Protein AF-A0A7S4IYC7-F1 (afdb_monomer_lite)

Secondary structure (DSSP, 8-state):
-GGGTT----EEEEEE-SS-EEEEEEEEETTEEEEEEEEEGGGGGGGT--S-TTSHHHHHHHHHHHHHHHHHHHT-TTT----SS------EEEETTEEEE-

Foldseek 3Di:
DVVVPPDWDWDWDWDQDPQKIKTWIWTADPVGIDTPFIFMLVCCVVVVCPDDRRDPVNNVVRVVVRVCVNCVVVVNCVVPVDDPDDPVDWDWDDDPNDIDTD

Organism: NCBI:txid265563

pLDDT: mean 88.99, std 8.1, range [57.81, 96.88]

Structure (mmCIF, N/CA/C/O backbone):
data_AF-A0A7S4IYC7-F1
#
_entry.id   AF-A0A7S4IYC7-F1
#
loop_
_atom_site.group_PDB
_atom_site.id
_atom_site.type_symbol
_atom_site.label_atom_id
_atom_site.label_alt_id
_atom_site.label_comp_id
_atom_site.label_asym_id
_atom_site.label_entity_id
_atom_site.label_seq_id
_atom_site.pdbx_PDB_ins_code
_atom_site.Cartn_x
_atom_site.Cartn_y
_atom_site.Cartn_z
_atom_site.occupancy
_atom_site.B_iso_or_equiv
_atom_site.auth_seq_id
_atom_site.auth_comp_id
_atom_site.auth_asym_id
_atom_site.auth_atom_id
_atom_site.pdbx_PDB_model_num
ATOM 1 N N . ASP A 1 1 ? 14.923 -12.018 -12.101 1.00 76.38 1 ASP A N 1
ATOM 2 C CA . ASP A 1 1 ? 15.884 -12.710 -12.976 1.00 76.38 1 ASP A CA 1
ATOM 3 C C . ASP A 1 1 ? 15.895 -12.077 -14.339 1.00 76.38 1 ASP A C 1
ATOM 5 O O . ASP A 1 1 ? 14.831 -11.725 -14.838 1.00 76.38 1 ASP A O 1
ATOM 9 N N . LYS A 1 2 ? 17.082 -11.936 -14.934 1.00 77.88 2 LYS A N 1
ATOM 10 C CA . LYS A 1 2 ? 17.226 -11.434 -16.309 1.00 77.88 2 LYS A CA 1
ATOM 11 C C . LYS A 1 2 ? 16.536 -12.352 -17.331 1.00 77.88 2 LYS A C 1
ATOM 13 O O . LYS A 1 2 ? 16.138 -11.886 -18.388 1.00 77.88 2 LYS A O 1
ATOM 18 N N . SER A 1 3 ? 16.315 -13.620 -16.976 1.00 88.12 3 SER A N 1
ATOM 19 C CA . SER A 1 3 ? 15.548 -14.588 -17.769 1.00 88.12 3 SER A CA 1
ATOM 20 C C . SER A 1 3 ? 14.055 -14.264 -17.897 1.00 88.12 3 SER A C 1
ATOM 22 O O . SER A 1 3 ? 13.388 -14.856 -18.733 1.00 88.12 3 SER A O 1
ATOM 24 N N . LYS A 1 4 ? 13.512 -13.329 -17.099 1.00 82.06 4 LYS A N 1
ATOM 25 C CA . LYS A 1 4 ? 12.095 -12.918 -17.160 1.00 82.06 4 LYS A CA 1
ATOM 26 C C . LYS A 1 4 ? 11.847 -11.734 -18.108 1.00 82.06 4 LYS A C 1
ATOM 28 O O . LYS A 1 4 ? 10.728 -11.220 -18.165 1.00 82.06 4 LYS A O 1
ATOM 33 N N . TYR A 1 5 ? 12.872 -11.335 -18.866 1.00 86.06 5 TYR A N 1
ATOM 34 C CA . TYR A 1 5 ? 12.820 -10.301 -19.902 1.00 86.06 5 TYR A CA 1
ATOM 35 C C . TYR A 1 5 ? 12.138 -9.011 -19.412 1.00 86.06 5 TYR A C 1
ATOM 37 O O . TYR A 1 5 ? 12.568 -8.433 -18.416 1.00 86.06 5 TYR A O 1
ATOM 45 N N . GLN A 1 6 ? 11.084 -8.564 -20.101 1.00 84.81 6 GLN A N 1
ATOM 46 C CA . GLN A 1 6 ? 10.348 -7.332 -19.807 1.00 84.81 6 GLN A CA 1
ATOM 47 C C . GLN A 1 6 ? 9.242 -7.498 -18.756 1.00 84.81 6 GLN A C 1
ATOM 49 O O . GLN A 1 6 ? 8.509 -6.545 -18.504 1.00 84.81 6 GLN A O 1
ATOM 54 N N . SER A 1 7 ? 9.105 -8.672 -18.130 1.00 88.31 7 SER A N 1
ATOM 55 C CA . SER A 1 7 ? 8.078 -8.880 -17.105 1.00 88.31 7 SER A CA 1
ATOM 56 C C . SER A 1 7 ? 8.325 -7.934 -15.920 1.00 88.31 7 SER A C 1
ATOM 58 O O . SER A 1 7 ? 9.359 -8.063 -15.249 1.00 88.31 7 SER A O 1
ATOM 60 N N . PRO A 1 8 ? 7.414 -6.984 -15.635 1.00 90.12 8 PRO A N 1
ATOM 61 C CA . PRO A 1 8 ? 7.633 -6.000 -14.587 1.00 90.12 8 PRO A CA 1
ATOM 62 C C . PRO A 1 8 ? 7.632 -6.673 -13.214 1.00 90.12 8 PRO A C 1
ATOM 64 O O . PRO A 1 8 ? 6.750 -7.462 -12.876 1.00 90.12 8 PRO A O 1
ATOM 67 N N . LYS A 1 9 ? 8.623 -6.334 -12.385 1.00 90.56 9 LYS A N 1
ATOM 68 C CA . LYS A 1 9 ? 8.640 -6.741 -10.978 1.00 90.56 9 LYS A CA 1
ATOM 69 C C . LYS A 1 9 ? 7.922 -5.684 -10.144 1.00 90.56 9 LYS A C 1
ATOM 71 O O . LYS A 1 9 ? 8.494 -4.635 -9.845 1.00 90.56 9 LYS A O 1
ATOM 76 N N . TYR A 1 10 ? 6.678 -5.972 -9.777 1.00 93.06 10 TYR A N 1
ATOM 77 C CA . TYR A 1 10 ? 5.877 -5.089 -8.935 1.00 93.06 10 TYR A CA 1
ATOM 78 C C . TYR A 1 10 ? 6.396 -5.052 -7.494 1.00 93.06 10 TYR A C 1
ATOM 80 O O . TYR A 1 10 ? 6.871 -6.050 -6.949 1.00 93.06 10 TYR A O 1
ATOM 88 N N . ARG A 1 11 ? 6.301 -3.873 -6.881 1.00 94.56 11 ARG A N 1
ATOM 89 C CA . ARG A 1 11 ? 6.639 -3.601 -5.485 1.00 94.56 11 ARG A CA 1
ATOM 90 C C . ARG A 1 11 ? 5.466 -2.896 -4.824 1.00 94.56 11 ARG A C 1
ATOM 92 O O . ARG A 1 11 ? 4.988 -1.891 -5.351 1.00 94.56 11 ARG A O 1
ATOM 99 N N . LEU A 1 12 ? 5.059 -3.388 -3.658 1.00 94.50 12 LEU A N 1
ATOM 100 C CA . LEU A 1 12 ? 4.194 -2.645 -2.752 1.00 94.50 12 LEU A CA 1
ATOM 101 C C . LEU A 1 12 ? 5.075 -1.729 -1.896 1.00 94.50 12 LEU A C 1
ATOM 103 O O . LEU A 1 12 ? 5.846 -2.184 -1.055 1.00 94.50 12 LEU A O 1
ATOM 107 N N . VAL A 1 13 ? 4.999 -0.431 -2.158 1.00 95.75 13 VAL A N 1
ATOM 108 C CA . VAL A 1 13 ? 5.740 0.612 -1.452 1.00 95.75 13 VAL A CA 1
ATOM 109 C C . VAL A 1 13 ? 4.833 1.195 -0.377 1.00 95.75 13 VAL A C 1
ATOM 111 O O . VAL A 1 13 ? 3.843 1.854 -0.688 1.00 95.75 13 VAL A O 1
ATOM 114 N N . VAL A 1 14 ? 5.192 0.975 0.886 1.00 95.88 14 VAL A N 1
ATOM 115 C CA . VAL A 1 14 ? 4.480 1.519 2.049 1.00 95.88 14 VAL A CA 1
ATOM 116 C C . VAL A 1 14 ? 5.334 2.608 2.689 1.00 95.88 14 VAL A C 1
ATOM 118 O O . VAL A 1 14 ? 6.511 2.398 2.978 1.00 95.88 14 VAL A O 1
ATOM 121 N N . ARG A 1 15 ? 4.753 3.792 2.896 1.00 96.19 15 ARG A N 1
ATOM 122 C CA . ARG A 1 15 ? 5.418 4.942 3.519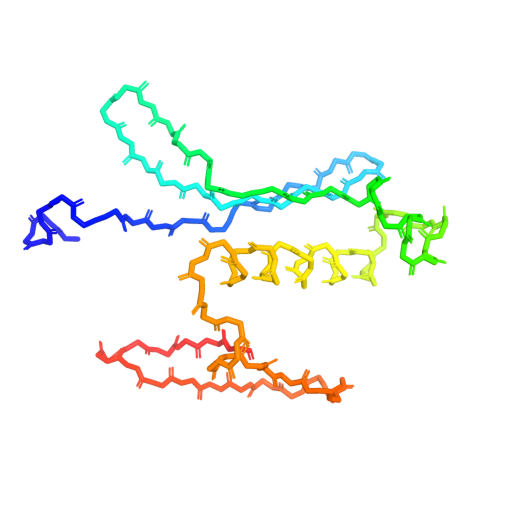 1.00 96.19 15 ARG A CA 1
ATOM 123 C C . ARG A 1 15 ? 4.580 5.478 4.667 1.00 96.19 15 ARG A C 1
ATOM 125 O O . ARG A 1 15 ? 3.479 5.992 4.463 1.00 96.19 15 ARG A O 1
ATOM 132 N N . PHE A 1 16 ? 5.151 5.428 5.863 1.00 95.12 16 PHE A N 1
ATOM 133 C CA . PHE A 1 16 ? 4.623 6.124 7.026 1.00 95.12 16 PHE A CA 1
ATOM 134 C C . PHE A 1 16 ? 5.185 7.539 7.062 1.00 95.12 16 PHE A C 1
ATOM 136 O O . PHE A 1 16 ? 6.392 7.750 6.983 1.00 95.12 16 PHE A O 1
ATOM 143 N N . THR A 1 17 ? 4.298 8.516 7.178 1.00 93.94 17 THR A N 1
ATOM 144 C CA . THR A 1 17 ? 4.667 9.913 7.414 1.00 93.94 17 THR A CA 1
ATOM 145 C C . THR A 1 17 ? 4.255 10.313 8.829 1.00 93.94 17 THR A C 1
ATOM 147 O O . THR A 1 17 ? 3.680 9.517 9.578 1.00 93.94 17 THR A O 1
ATOM 150 N N . ASN A 1 18 ? 4.509 11.567 9.204 1.00 92.50 18 ASN A N 1
ATOM 151 C CA . ASN A 1 18 ? 4.138 12.063 10.527 1.00 92.50 18 ASN A CA 1
ATOM 152 C C . ASN A 1 18 ? 2.634 11.952 10.806 1.00 92.50 18 ASN A C 1
ATOM 154 O O . ASN A 1 18 ? 2.269 11.689 11.950 1.00 92.50 18 ASN A O 1
ATOM 158 N N . THR A 1 19 ? 1.789 12.097 9.780 1.00 91.44 19 THR A N 1
ATOM 159 C CA . THR A 1 19 ? 0.326 12.194 9.928 1.00 91.44 19 THR A CA 1
ATOM 160 C C . THR A 1 19 ? -0.473 11.182 9.107 1.00 91.44 19 THR A C 1
ATOM 162 O O . THR A 1 19 ? -1.636 10.949 9.421 1.00 91.44 19 THR A O 1
ATOM 165 N N . LYS A 1 20 ? 0.114 10.571 8.071 1.00 93.50 20 LYS A N 1
ATOM 166 C CA . LYS A 1 20 ? -0.594 9.678 7.137 1.00 93.50 20 LYS A CA 1
ATOM 167 C C . LYS A 1 20 ? 0.216 8.448 6.737 1.00 93.50 20 LYS A C 1
ATOM 169 O O . LYS A 1 20 ? 1.449 8.453 6.802 1.00 93.50 20 LYS A O 1
ATOM 174 N N . VAL A 1 21 ? -0.492 7.439 6.245 1.00 96.00 21 VAL A N 1
ATOM 175 C CA . VAL A 1 21 ? 0.053 6.235 5.609 1.00 96.00 21 VAL A CA 1
ATOM 176 C C . VAL A 1 21 ? -0.209 6.333 4.113 1.00 96.00 21 VAL A C 1
ATOM 178 O O . VAL A 1 21 ? -1.319 6.669 3.702 1.00 96.00 21 VAL A O 1
ATOM 181 N N . ILE A 1 22 ? 0.813 6.087 3.298 1.00 96.25 22 ILE A N 1
ATOM 182 C CA . ILE A 1 22 ? 0.703 6.062 1.838 1.00 96.25 22 ILE A CA 1
ATOM 183 C C . ILE A 1 22 ? 1.151 4.691 1.346 1.00 96.25 22 ILE A C 1
ATOM 185 O O . ILE A 1 22 ? 2.256 4.252 1.664 1.00 96.25 22 ILE A O 1
ATOM 189 N N . CYS A 1 23 ? 0.320 4.061 0.523 1.00 96.88 23 CYS A N 1
ATOM 190 C CA . CYS A 1 23 ? 0.598 2.773 -0.099 1.00 96.88 23 CYS A CA 1
ATOM 191 C C . CYS A 1 23 ? 0.546 2.933 -1.622 1.00 96.88 23 CYS A C 1
ATOM 193 O O . CYS A 1 23 ? -0.385 3.531 -2.163 1.00 96.88 23 CYS A O 1
ATOM 195 N N . GLN A 1 24 ? 1.560 2.434 -2.323 1.00 96.50 24 GLN A N 1
ATOM 196 C CA . GLN A 1 24 ? 1.703 2.555 -3.774 1.00 96.50 24 GLN A CA 1
ATOM 197 C C . GLN A 1 24 ? 2.161 1.230 -4.367 1.00 96.50 24 GLN A C 1
ATOM 199 O O . GLN A 1 24 ? 3.012 0.560 -3.791 1.00 96.50 24 GLN A O 1
ATOM 204 N N . ILE A 1 25 ? 1.654 0.879 -5.545 1.00 95.88 25 ILE A N 1
ATOM 205 C CA . ILE A 1 25 ? 2.166 -0.261 -6.309 1.00 95.88 25 ILE A CA 1
ATOM 206 C C . ILE A 1 25 ? 2.965 0.280 -7.477 1.00 95.88 25 ILE A C 1
ATOM 208 O O . ILE A 1 25 ? 2.421 0.956 -8.350 1.00 95.88 25 ILE A O 1
ATOM 212 N N . ALA A 1 26 ? 4.263 0.001 -7.465 1.00 96.25 26 ALA A N 1
ATOM 213 C CA . ALA A 1 26 ? 5.213 0.541 -8.421 1.00 96.25 26 ALA A CA 1
ATOM 214 C C . ALA A 1 26 ? 6.004 -0.570 -9.107 1.00 96.25 26 ALA A C 1
ATOM 216 O O . ALA A 1 26 ? 6.335 -1.590 -8.501 1.00 96.25 26 ALA A O 1
ATOM 217 N N . TYR A 1 27 ? 6.362 -0.344 -10.363 1.00 94.56 27 TYR A N 1
ATOM 218 C CA . TYR A 1 27 ? 7.323 -1.160 -11.096 1.00 94.56 27 TYR A CA 1
ATOM 219 C C . TYR A 1 27 ? 8.342 -0.251 -11.782 1.00 94.56 27 TYR A C 1
ATOM 221 O O . TYR A 1 27 ? 8.034 0.891 -12.120 1.00 94.56 27 TYR A O 1
ATOM 229 N N . ALA A 1 28 ? 9.562 -0.753 -11.950 1.00 93.06 28 ALA A N 1
ATOM 230 C CA . ALA A 1 28 ? 10.651 0.014 -12.542 1.00 93.06 28 ALA A CA 1
ATOM 231 C C . ALA A 1 28 ? 10.639 -0.104 -14.073 1.00 93.06 28 ALA A C 1
ATOM 233 O O . ALA A 1 28 ? 10.530 -1.210 -14.606 1.00 93.06 28 ALA A O 1
ATOM 234 N N . LEU A 1 29 ? 10.792 1.027 -14.761 1.00 91.19 29 LEU A N 1
ATOM 235 C CA . LEU A 1 29 ? 11.186 1.121 -16.167 1.00 91.19 29 LEU A CA 1
ATOM 236 C C . LEU A 1 29 ? 12.514 1.883 -16.274 1.00 91.19 29 LEU A C 1
ATOM 238 O O . LEU A 1 29 ? 12.980 2.465 -15.296 1.00 91.19 29 LEU A O 1
ATOM 242 N N . VAL A 1 30 ? 13.118 1.888 -17.465 1.00 90.56 30 VAL A N 1
ATOM 243 C CA . VAL A 1 30 ? 14.402 2.569 -17.726 1.00 90.56 30 VAL A CA 1
ATOM 244 C C . VAL A 1 30 ? 14.325 4.064 -17.397 1.00 90.56 30 VAL A C 1
ATOM 246 O O . VAL A 1 30 ? 15.240 4.603 -16.785 1.00 90.56 30 VAL A O 1
ATOM 249 N N . ASP A 1 31 ? 13.196 4.697 -17.713 1.00 94.31 31 ASP A N 1
ATOM 250 C CA . ASP A 1 31 ? 12.988 6.135 -17.502 1.00 94.31 31 ASP A CA 1
ATOM 251 C C . ASP A 1 31 ? 12.550 6.482 -16.065 1.00 94.31 31 ASP A C 1
ATOM 253 O O . ASP A 1 31 ? 12.373 7.653 -15.733 1.00 94.31 31 ASP A O 1
ATOM 257 N N . GLY A 1 32 ? 12.324 5.475 -15.213 1.00 93.25 32 GLY A N 1
ATOM 258 C CA . GLY A 1 32 ? 11.885 5.643 -13.829 1.00 93.25 32 GLY A CA 1
ATOM 259 C C . GLY A 1 32 ? 10.744 4.715 -13.411 1.00 93.25 32 GLY A C 1
ATOM 260 O O . GLY A 1 32 ? 10.245 3.884 -14.175 1.00 93.25 32 GLY A O 1
ATOM 261 N N . ASP A 1 33 ? 10.320 4.864 -12.157 1.00 95.19 33 ASP A N 1
ATOM 262 C CA . ASP A 1 33 ? 9.242 4.064 -11.583 1.00 95.19 33 ASP A CA 1
ATOM 263 C C . ASP A 1 33 ? 7.870 4.514 -12.101 1.00 95.19 33 ASP A C 1
ATOM 265 O O . ASP A 1 33 ? 7.511 5.692 -12.062 1.00 95.19 33 ASP A O 1
ATOM 269 N N . ARG A 1 34 ? 7.059 3.551 -12.540 1.00 94.75 34 ARG A N 1
ATOM 270 C CA . ARG A 1 34 ? 5.654 3.762 -12.896 1.00 94.75 34 ARG A CA 1
ATOM 271 C C . ARG A 1 34 ? 4.767 3.282 -11.758 1.00 94.75 34 ARG A C 1
ATOM 273 O O . ARG A 1 34 ? 4.884 2.146 -11.299 1.00 94.75 34 ARG A O 1
ATOM 280 N N . ILE A 1 35 ? 3.860 4.151 -11.320 1.00 95.38 35 ILE A N 1
ATOM 281 C CA . ILE A 1 35 ? 2.880 3.848 -10.275 1.00 95.38 35 ILE A CA 1
ATOM 282 C C . ILE A 1 35 ? 1.610 3.327 -10.945 1.00 95.38 35 ILE A C 1
ATOM 284 O O . ILE A 1 35 ? 0.979 4.031 -11.732 1.00 95.38 35 ILE A O 1
ATOM 288 N N . LEU A 1 36 ? 1.225 2.093 -10.626 1.00 94.06 36 LEU A N 1
ATOM 289 C CA . LEU A 1 36 ? 0.014 1.471 -11.153 1.00 94.06 36 LEU A CA 1
ATOM 290 C C . LEU A 1 36 ? -1.235 1.960 -10.408 1.00 94.06 36 LEU A C 1
ATOM 292 O O . LEU A 1 36 ? -2.245 2.287 -11.035 1.00 94.06 36 LEU A O 1
ATOM 296 N N . CYS A 1 37 ? -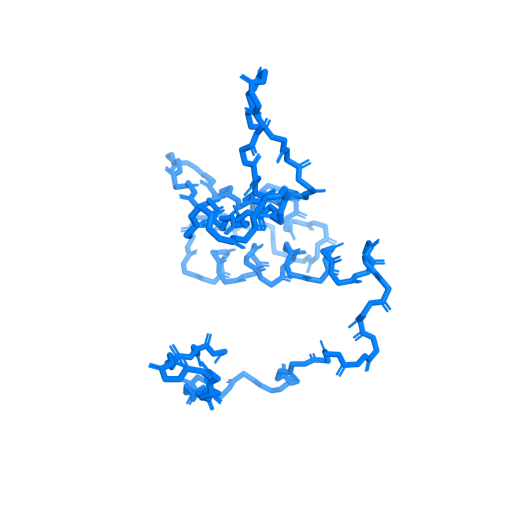1.158 2.011 -9.078 1.00 95.19 37 CYS A N 1
ATOM 297 C CA . CYS A 1 37 ? -2.216 2.487 -8.190 1.00 95.19 37 CYS A CA 1
ATOM 298 C C . CYS A 1 37 ? -1.633 3.028 -6.872 1.00 95.19 37 CYS A C 1
ATOM 300 O O . CYS A 1 37 ? -0.493 2.722 -6.503 1.00 95.19 37 CYS A O 1
ATOM 302 N N . GLN A 1 38 ? -2.423 3.851 -6.180 1.00 96.25 38 GLN A N 1
ATOM 303 C CA . GLN A 1 38 ? -2.063 4.491 -4.918 1.00 96.25 38 GLN A CA 1
ATOM 304 C C . GLN A 1 38 ? -3.283 4.597 -3.994 1.00 96.25 38 GLN A C 1
ATOM 306 O O . GLN A 1 38 ? -4.407 4.815 -4.455 1.00 96.25 38 GLN A O 1
ATOM 311 N N . ALA A 1 39 ? -3.034 4.506 -2.689 1.00 96.69 39 ALA A N 1
ATOM 312 C CA . ALA A 1 39 ? -3.956 4.917 -1.638 1.00 96.69 39 ALA A CA 1
ATOM 313 C C . ALA A 1 39 ? -3.227 5.742 -0.572 1.00 96.69 39 ALA A C 1
ATOM 315 O O . ALA A 1 39 ? -2.009 5.645 -0.391 1.00 96.69 39 ALA A O 1
ATOM 316 N N . SER A 1 40 ? -3.989 6.561 0.138 1.00 95.81 40 SER A N 1
ATOM 317 C CA . SER A 1 40 ? -3.528 7.408 1.233 1.00 95.81 40 SER A CA 1
ATOM 318 C C . SER A 1 40 ? -4.555 7.386 2.348 1.00 95.81 40 SER A C 1
ATOM 320 O O . SER A 1 40 ? -5.745 7.530 2.090 1.00 95.81 40 SER A O 1
ATOM 322 N N . SER A 1 41 ? -4.118 7.317 3.603 1.00 95.12 41 SER A N 1
ATOM 323 C CA . SER A 1 41 ? -5.044 7.290 4.742 1.00 95.12 41 SER A CA 1
ATOM 324 C C . SER A 1 41 ? -5.932 8.535 4.838 1.00 95.12 41 SER A C 1
ATOM 326 O O . SER A 1 41 ? -7.004 8.489 5.424 1.00 95.12 41 SER A O 1
ATOM 328 N N . THR A 1 42 ? -5.549 9.628 4.178 1.00 93.69 42 THR A N 1
ATOM 329 C CA . THR A 1 42 ? -6.356 10.850 4.034 1.00 93.69 42 THR A CA 1
ATOM 330 C C . THR A 1 42 ? -7.666 10.665 3.272 1.00 93.69 42 THR A C 1
ATOM 332 O O . THR A 1 42 ? -8.520 11.541 3.337 1.00 93.69 42 THR A O 1
ATOM 335 N N . GLU A 1 43 ? -7.834 9.574 2.524 1.00 94.25 43 GLU A N 1
ATOM 336 C CA . GLU A 1 43 ? -9.080 9.282 1.807 1.00 94.25 43 GLU A CA 1
ATOM 337 C C . GLU A 1 43 ? -10.034 8.369 2.588 1.00 94.25 43 GLU A C 1
ATOM 339 O O . GLU A 1 43 ? -11.206 8.271 2.232 1.00 94.25 43 GLU A O 1
ATOM 344 N N . LEU A 1 44 ? -9.559 7.767 3.685 1.00 93.38 44 LEU A N 1
ATOM 345 C CA . LEU A 1 44 ? -10.359 6.926 4.578 1.00 93.38 44 LEU A CA 1
ATOM 346 C C . LEU A 1 44 ? -11.581 7.622 5.204 1.00 93.38 44 LEU A C 1
ATOM 348 O O . LEU A 1 44 ? -12.578 6.928 5.406 1.00 93.38 44 LEU A O 1
ATOM 352 N N . PRO A 1 45 ? -11.603 8.957 5.417 1.00 94.31 45 PRO A N 1
ATOM 353 C CA . PRO A 1 45 ? -12.818 9.643 5.853 1.00 94.31 45 PRO A CA 1
ATOM 354 C C . PRO A 1 45 ? -14.018 9.440 4.921 1.00 94.31 45 PRO A C 1
ATOM 356 O O . PRO A 1 45 ? -15.152 9.464 5.387 1.00 94.31 45 PRO A O 1
ATOM 359 N N . ARG A 1 46 ? -13.795 9.172 3.624 1.00 93.75 46 ARG A N 1
ATOM 360 C CA . ARG A 1 46 ? -14.876 8.853 2.671 1.00 93.75 46 ARG A CA 1
ATOM 361 C C . ARG A 1 46 ? -15.539 7.502 2.941 1.00 93.75 46 ARG A C 1
ATOM 363 O O . ARG A 1 46 ? -16.660 7.286 2.503 1.00 93.75 46 ARG A O 1
ATOM 370 N N . TYR A 1 47 ? -14.846 6.617 3.649 1.00 92.00 47 TYR A N 1
ATOM 371 C CA . TYR A 1 47 ? -15.283 5.262 3.981 1.00 92.00 47 TYR A CA 1
ATOM 372 C C . TYR A 1 47 ? -15.671 5.123 5.464 1.00 92.00 47 TYR A C 1
ATOM 374 O O . TYR A 1 47 ? -15.781 4.012 5.970 1.00 92.00 47 TYR A O 1
ATOM 382 N N . GLY A 1 48 ? -15.856 6.242 6.176 1.00 90.69 48 GLY A N 1
ATOM 383 C CA . GLY A 1 48 ? -16.329 6.266 7.565 1.00 90.69 48 GLY A CA 1
ATOM 384 C C . GLY A 1 48 ? -15.241 6.393 8.636 1.00 90.69 48 GLY A C 1
ATOM 385 O O . GLY A 1 48 ? -15.570 6.658 9.790 1.00 90.69 48 GLY A O 1
ATOM 386 N N . LEU A 1 49 ? -13.950 6.294 8.289 1.00 89.00 49 LEU A N 1
ATOM 387 C CA . LEU A 1 49 ? -12.855 6.503 9.246 1.00 89.00 49 LEU A CA 1
ATOM 388 C C . LEU A 1 49 ? -12.355 7.953 9.196 1.00 89.00 49 LEU A C 1
ATOM 390 O O . LEU A 1 49 ? -11.442 8.294 8.444 1.00 89.00 49 LEU A O 1
ATOM 394 N N . SER A 1 50 ? -12.970 8.817 10.001 1.00 88.75 50 SER A N 1
ATOM 395 C CA . SER A 1 50 ? -12.695 10.260 10.022 1.00 88.75 50 SER A CA 1
ATOM 396 C C . SER A 1 50 ? -11.471 10.663 10.853 1.00 88.75 50 SER A C 1
ATOM 398 O O . SER A 1 50 ? -10.838 11.678 10.559 1.00 88.75 50 SER A O 1
ATOM 400 N N . VAL A 1 51 ? -11.113 9.882 11.875 1.00 88.62 51 VAL A N 1
ATOM 401 C CA . VAL A 1 51 ? -10.034 10.192 12.827 1.00 88.62 51 VAL A CA 1
ATOM 402 C C . VAL A 1 51 ? -8.995 9.073 12.891 1.00 88.62 51 VAL A C 1
ATOM 404 O O . VAL A 1 51 ? -9.259 7.933 12.525 1.00 88.62 51 VAL A O 1
ATOM 407 N N . GLY A 1 52 ? -7.791 9.393 13.376 1.00 88.94 52 GLY A N 1
ATOM 408 C CA . GLY A 1 52 ? -6.762 8.379 13.631 1.00 88.94 52 GLY A CA 1
ATOM 409 C C . GLY A 1 52 ? -6.082 7.821 12.376 1.00 88.94 52 GLY A C 1
ATOM 410 O O . GLY A 1 52 ? -5.759 6.643 12.324 1.00 88.94 52 GLY A O 1
ATOM 411 N N . LEU A 1 53 ? -5.780 8.661 11.383 1.00 91.88 53 LEU A N 1
ATOM 412 C CA . LEU A 1 53 ? -5.292 8.265 10.047 1.00 91.88 53 LEU A CA 1
ATOM 413 C C . LEU A 1 53 ? -3.855 7.690 9.985 1.00 91.88 53 LEU A C 1
ATOM 415 O O . LEU A 1 53 ? -3.279 7.562 8.903 1.00 91.88 53 LEU A O 1
ATOM 419 N N . LYS A 1 54 ? -3.255 7.358 11.129 1.00 92.56 54 LYS A N 1
ATOM 420 C CA . LYS A 1 54 ? -1.901 6.787 11.258 1.00 92.56 54 LYS A CA 1
ATOM 421 C C . LYS A 1 54 ? -1.871 5.525 12.130 1.00 92.56 54 LYS A C 1
ATOM 423 O O . LYS A 1 54 ? -0.824 4.907 12.279 1.00 92.56 54 LYS A O 1
ATOM 428 N N . ASN A 1 55 ? -2.984 5.156 12.760 1.00 93.19 55 ASN A N 1
ATOM 429 C CA . ASN A 1 55 ? -3.004 3.984 13.627 1.00 93.19 55 ASN A CA 1
ATOM 430 C C . ASN A 1 55 ? -2.905 2.680 12.808 1.00 93.19 55 ASN A C 1
ATOM 432 O O . ASN A 1 55 ? -2.938 2.680 11.575 1.00 93.19 55 ASN A O 1
ATOM 436 N N . TYR A 1 56 ? -2.782 1.559 13.518 1.00 92.44 56 TYR A N 1
ATOM 437 C CA . TYR A 1 56 ? -2.720 0.232 12.908 1.00 92.44 56 TYR A CA 1
ATOM 438 C C . TYR A 1 56 ? -3.938 -0.055 12.011 1.00 92.44 56 TYR A C 1
ATOM 440 O O . TYR A 1 56 ? -3.778 -0.503 10.878 1.00 92.44 56 TYR A O 1
ATOM 448 N N . ALA A 1 57 ? -5.140 0.303 12.474 1.00 91.69 57 ALA A N 1
ATOM 449 C CA . ALA A 1 57 ? -6.374 0.125 11.712 1.00 91.69 57 ALA A CA 1
ATOM 450 C C . ALA A 1 57 ? -6.357 0.909 10.388 1.00 91.69 57 ALA A C 1
ATOM 452 O O . ALA A 1 57 ? -6.642 0.352 9.334 1.00 91.69 57 ALA A O 1
ATOM 453 N N . ALA A 1 58 ? -5.938 2.177 10.407 1.00 93.56 58 ALA A N 1
ATOM 454 C CA . ALA A 1 58 ? -5.816 3.002 9.213 1.00 93.56 58 ALA A CA 1
ATOM 455 C C . ALA A 1 58 ? -4.789 2.424 8.234 1.00 93.56 58 ALA A C 1
ATOM 457 O O . ALA A 1 58 ? -5.040 2.423 7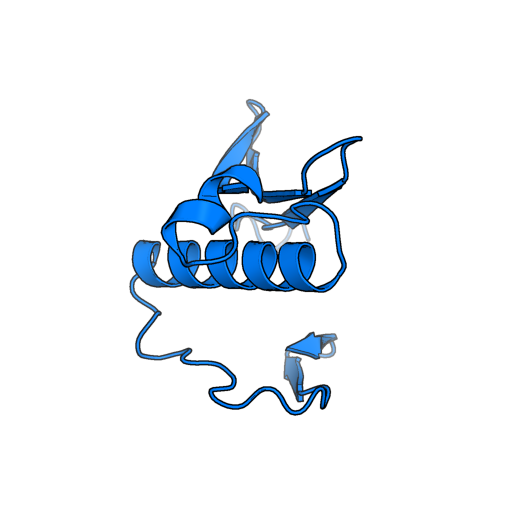.033 1.00 93.56 58 ALA A O 1
ATOM 458 N N . ALA A 1 59 ? -3.662 1.899 8.724 1.00 94.38 59 ALA A N 1
ATOM 459 C CA . ALA A 1 59 ? -2.677 1.234 7.875 1.00 94.38 59 ALA A CA 1
ATOM 460 C C . ALA A 1 59 ? -3.283 0.007 7.170 1.00 94.38 59 ALA A C 1
ATOM 462 O O . ALA A 1 59 ? -3.156 -0.120 5.949 1.00 94.38 59 ALA A O 1
ATOM 463 N N . TYR A 1 60 ? -4.016 -0.832 7.905 1.00 92.75 60 TYR A N 1
ATOM 464 C CA . TYR A 1 60 ? -4.715 -1.989 7.345 1.00 92.75 60 TYR A CA 1
ATOM 465 C C . TYR A 1 60 ? -5.753 -1.574 6.292 1.00 92.75 60 TYR A C 1
ATOM 467 O O . TYR A 1 60 ? -5.700 -2.035 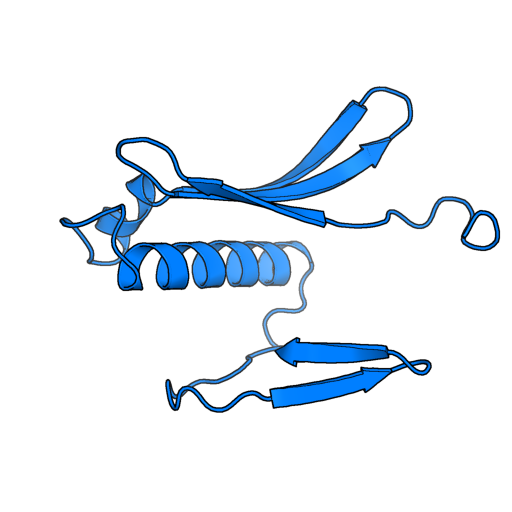5.151 1.00 92.75 60 TYR A O 1
ATOM 475 N N . CYS A 1 61 ? -6.616 -0.605 6.615 1.00 93.25 61 CYS A N 1
ATOM 476 C CA . CYS A 1 61 ? -7.600 -0.066 5.678 1.00 93.25 61 CYS A CA 1
ATOM 477 C C . CYS A 1 61 ? -6.942 0.527 4.422 1.00 93.25 61 CYS A C 1
ATOM 479 O O . CYS A 1 61 ? -7.438 0.314 3.318 1.00 93.25 61 CYS A O 1
ATOM 481 N N . THR A 1 62 ? -5.813 1.241 4.548 1.00 95.06 62 THR A N 1
ATOM 482 C CA . THR A 1 62 ? -5.088 1.744 3.368 1.00 95.06 62 THR A CA 1
ATOM 483 C C . THR A 1 62 ? -4.519 0.629 2.500 1.00 95.06 62 THR A C 1
ATOM 485 O O . THR A 1 62 ? -4.548 0.756 1.278 1.00 95.06 62 THR A O 1
ATOM 488 N N . GLY A 1 63 ? -4.013 -0.453 3.100 1.00 93.94 63 GLY A N 1
ATOM 489 C CA . GLY A 1 63 ? -3.527 -1.621 2.365 1.00 93.94 63 GLY A CA 1
ATOM 490 C C . GLY A 1 63 ? -4.652 -2.299 1.584 1.00 93.94 63 GLY A C 1
ATOM 491 O O . GLY A 1 63 ? -4.534 -2.473 0.370 1.00 93.94 63 GLY A O 1
ATOM 492 N N . LEU A 1 64 ? -5.775 -2.567 2.259 1.00 92.81 64 LEU A N 1
ATOM 493 C CA . LEU A 1 64 ? -6.985 -3.129 1.654 1.00 92.81 64 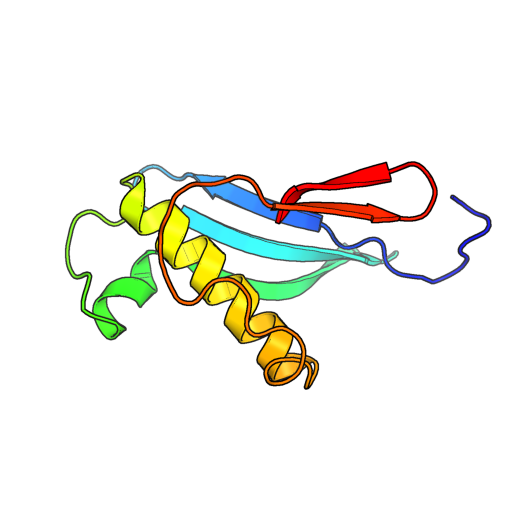LEU A CA 1
ATOM 494 C C . LEU A 1 64 ? -7.482 -2.263 0.486 1.00 92.81 64 LEU A C 1
ATOM 496 O O . LEU A 1 64 ? -7.799 -2.770 -0.590 1.00 92.81 64 LEU A O 1
ATOM 500 N N . LEU A 1 65 ? -7.498 -0.942 0.669 1.00 94.56 65 LEU A N 1
ATOM 501 C CA . LEU A 1 65 ? -7.965 -0.005 -0.346 1.00 94.56 65 LEU A CA 1
ATOM 502 C C . LEU A 1 65 ? -7.089 -0.014 -1.609 1.00 94.56 65 LEU A C 1
ATOM 504 O O . LEU A 1 65 ? -7.628 0.023 -2.716 1.00 94.56 65 LEU A O 1
ATOM 508 N N . VAL A 1 66 ? -5.756 -0.093 -1.480 1.00 95.44 66 VAL A N 1
ATOM 509 C CA . VAL A 1 66 ? -4.870 -0.259 -2.652 1.00 95.44 66 VAL A CA 1
ATOM 510 C C . VAL A 1 66 ? -5.143 -1.578 -3.355 1.00 95.44 66 VAL A C 1
ATOM 512 O O . VAL A 1 66 ? -5.234 -1.589 -4.581 1.00 95.44 66 VAL A O 1
ATOM 515 N N . ALA A 1 67 ? -5.268 -2.671 -2.600 1.00 93.44 67 ALA A N 1
ATOM 516 C CA . ALA A 1 67 ? -5.473 -4.000 -3.164 1.00 93.44 67 ALA A CA 1
ATOM 517 C C . ALA A 1 67 ? -6.755 -4.054 -4.005 1.00 93.44 67 ALA A C 1
ATOM 519 O O . ALA A 1 67 ? -6.707 -4.437 -5.173 1.00 93.44 67 ALA A O 1
ATOM 520 N N . ARG A 1 68 ? -7.877 -3.555 -3.468 1.00 93.62 68 ARG A N 1
ATOM 521 C CA . 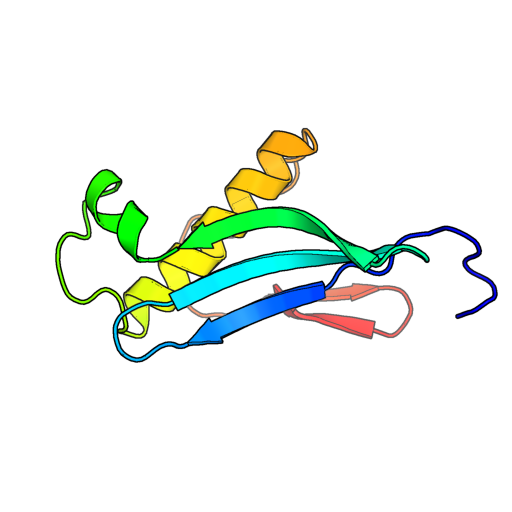ARG A 1 68 ? -9.153 -3.496 -4.200 1.00 93.62 68 ARG A CA 1
ATOM 522 C C . ARG A 1 68 ? -9.081 -2.614 -5.438 1.00 93.62 68 ARG A C 1
ATOM 524 O O . ARG A 1 68 ? -9.529 -3.025 -6.502 1.00 93.62 68 ARG A O 1
ATOM 531 N N . ARG A 1 69 ? -8.448 -1.440 -5.341 1.00 94.75 69 ARG A N 1
ATOM 532 C CA . ARG A 1 69 ? -8.238 -0.560 -6.504 1.00 94.75 69 ARG A CA 1
ATOM 533 C C . ARG A 1 69 ? -7.385 -1.211 -7.586 1.00 94.75 69 ARG A C 1
ATOM 535 O O . ARG A 1 69 ? -7.631 -0.975 -8.766 1.00 94.75 69 ARG A O 1
ATOM 542 N N . LEU A 1 70 ? -6.372 -1.990 -7.207 1.00 94.75 70 LEU A N 1
ATOM 543 C CA . LEU A 1 70 ? -5.561 -2.727 -8.171 1.00 94.75 70 LEU A CA 1
ATOM 544 C C . LEU A 1 70 ? -6.391 -3.801 -8.864 1.00 94.75 70 LEU A C 1
ATOM 546 O O . LEU A 1 70 ? -6.384 -3.846 -10.089 1.00 94.75 70 LEU A O 1
ATOM 550 N N . LEU A 1 71 ? -7.087 -4.645 -8.099 1.00 94.00 71 LEU A N 1
ATOM 551 C CA . LEU A 1 71 ? -7.854 -5.761 -8.653 1.00 94.00 71 LEU A CA 1
ATOM 552 C C . LEU A 1 71 ? -8.939 -5.267 -9.607 1.00 94.00 71 LEU A C 1
ATOM 554 O O . LEU A 1 71 ? -9.009 -5.752 -10.731 1.00 94.00 71 LEU A O 1
ATOM 558 N N . GLN A 1 72 ? -9.666 -4.216 -9.226 1.00 94.19 72 GLN A N 1
ATOM 559 C CA . GLN A 1 72 ? -10.663 -3.584 -10.088 1.00 94.19 72 GLN A CA 1
ATOM 560 C C . GLN A 1 72 ? -10.043 -3.011 -11.374 1.00 94.19 72 GLN A C 1
ATOM 562 O O . GLN A 1 72 ? -10.623 -3.096 -12.451 1.00 94.19 72 GLN A O 1
ATOM 567 N N . LYS A 1 73 ? -8.833 -2.439 -11.296 1.00 93.31 73 LYS A N 1
ATOM 568 C CA . LYS A 1 73 ? -8.128 -1.901 -12.471 1.00 93.31 73 LYS A CA 1
ATOM 569 C C . LYS A 1 73 ? -7.627 -2.995 -13.422 1.00 93.31 73 LYS A C 1
ATOM 571 O O . LYS A 1 73 ? -7.456 -2.724 -14.607 1.00 93.31 73 LYS A O 1
ATOM 576 N N . VAL A 1 74 ? -7.349 -4.192 -12.906 1.00 93.12 74 VAL A N 1
ATOM 577 C CA . VAL A 1 74 ? -6.878 -5.350 -13.686 1.00 93.12 74 VAL A CA 1
ATOM 578 C C . VAL A 1 74 ? -8.043 -6.265 -14.109 1.00 93.12 74 VAL A C 1
ATOM 580 O O . VAL A 1 74 ? -7.860 -7.085 -15.002 1.00 93.12 74 VAL A O 1
ATOM 583 N N . GLY A 1 75 ? -9.239 -6.094 -13.533 1.00 92.50 75 GLY A N 1
ATOM 584 C CA . GLY A 1 75 ? -10.424 -6.920 -13.801 1.00 92.50 75 GLY A CA 1
ATOM 585 C C . GLY A 1 75 ? -10.360 -8.300 -13.140 1.00 92.50 75 GLY A C 1
ATOM 586 O O . GLY A 1 75 ? -10.778 -9.289 -13.732 1.00 92.50 75 GLY A O 1
ATOM 587 N N . LEU A 1 76 ? -9.744 -8.380 -11.959 1.00 92.12 76 LEU A N 1
ATOM 588 C CA . LEU A 1 76 ? -9.545 -9.616 -11.188 1.00 92.12 76 LEU A CA 1
ATOM 589 C C . LEU A 1 76 ? -10.197 -9.551 -9.796 1.00 92.12 76 LEU A C 1
ATOM 591 O O . LEU A 1 76 ? -9.848 -10.322 -8.905 1.00 92.12 76 LEU A O 1
ATOM 595 N N . ASP A 1 77 ? -11.100 -8.601 -9.593 1.00 88.81 77 ASP A N 1
ATOM 596 C CA . ASP A 1 77 ? -11.820 -8.361 -8.347 1.00 88.81 77 ASP A CA 1
ATOM 597 C C . ASP A 1 77 ? -12.780 -9.492 -7.976 1.00 88.81 77 ASP A C 1
ATOM 599 O O . ASP A 1 77 ? -12.797 -9.875 -6.808 1.00 88.81 77 ASP A O 1
ATOM 603 N N . ASP A 1 78 ? -13.469 -10.080 -8.955 1.00 89.31 78 ASP A N 1
ATOM 604 C CA . ASP A 1 78 ? -14.390 -11.205 -8.724 1.00 89.31 78 ASP A CA 1
ATOM 605 C C . ASP A 1 78 ? -13.657 -12.528 -8.438 1.00 89.31 78 ASP A C 1
ATOM 607 O O . ASP A 1 78 ? -14.153 -13.398 -7.731 1.00 89.31 78 ASP A O 1
ATOM 611 N N . VAL A 1 79 ? -12.461 -12.711 -9.008 1.00 89.06 79 VAL A N 1
ATOM 612 C CA . VAL A 1 79 ? -11.695 -13.965 -8.867 1.00 89.06 79 VAL A CA 1
ATOM 613 C C . VAL A 1 79 ? -10.955 -14.012 -7.532 1.00 89.06 79 VAL A C 1
ATOM 615 O O . VAL A 1 79 ? -10.820 -15.075 -6.929 1.00 89.06 79 VAL A O 1
ATOM 618 N N . TYR A 1 80 ? -10.455 -12.864 -7.075 1.00 85.12 80 TYR A N 1
ATOM 619 C CA . TYR A 1 80 ? -9.679 -12.750 -5.844 1.00 85.12 80 TYR A CA 1
ATOM 620 C C . TYR A 1 80 ? -10.417 -11.890 -4.822 1.00 85.12 80 TYR A C 1
ATOM 622 O O . TYR A 1 80 ? -10.000 -10.780 -4.478 1.00 85.12 80 TYR A O 1
ATOM 630 N N . GLU A 1 81 ? -11.508 -12.441 -4.295 1.00 83.81 81 GLU A N 1
ATOM 631 C CA . GLU A 1 81 ? -12.288 -11.795 -3.244 1.00 83.81 81 GLU A CA 1
ATOM 632 C C . GLU A 1 81 ? -11.506 -11.660 -1.932 1.00 83.81 81 GLU A C 1
ATOM 634 O O . GLU A 1 81 ? -11.751 -10.707 -1.208 1.00 83.81 81 GLU A O 1
ATOM 639 N N . GLY A 1 82 ? -10.513 -12.504 -1.636 1.00 83.50 82 GLY A N 1
ATOM 640 C CA . GLY A 1 82 ? -9.781 -12.466 -0.359 1.00 83.50 82 GLY A CA 1
ATOM 641 C C . GLY A 1 82 ? -10.659 -12.845 0.842 1.00 83.50 82 GLY A C 1
ATOM 642 O O . GLY A 1 82 ? -11.719 -13.439 0.672 1.00 83.50 82 GLY A O 1
ATOM 643 N N . ASN A 1 83 ? -10.228 -12.513 2.062 1.00 83.81 83 ASN A N 1
ATOM 644 C CA . ASN A 1 83 ? -10.981 -12.858 3.272 1.00 83.81 83 ASN A CA 1
ATOM 645 C C . ASN A 1 83 ? -12.122 -11.858 3.515 1.00 83.81 83 ASN A C 1
ATOM 647 O O . ASN A 1 83 ? -11.892 -10.648 3.598 1.00 83.81 83 ASN A O 1
ATOM 651 N N . THR A 1 84 ? -13.348 -12.371 3.638 1.00 83.38 84 THR A N 1
ATOM 652 C CA . THR A 1 84 ? -14.547 -11.584 3.969 1.00 83.38 84 THR A CA 1
ATOM 653 C C . THR A 1 84 ? -14.634 -11.255 5.456 1.00 83.38 84 THR A C 1
ATOM 655 O O . THR A 1 84 ? -15.116 -10.181 5.816 1.00 83.38 84 THR A O 1
ATOM 658 N N . GLU A 1 85 ? -14.149 -12.158 6.308 1.00 84.06 85 GLU A N 1
ATOM 659 C CA . GLU A 1 85 ? -14.101 -12.001 7.763 1.00 84.06 85 GLU A CA 1
ATOM 660 C C . GLU A 1 85 ? -12.659 -11.735 8.229 1.00 84.06 85 GLU A C 1
ATOM 662 O O . GLU A 1 85 ? -11.683 -12.134 7.586 1.00 84.06 85 GLU A O 1
ATOM 667 N N . VAL A 1 86 ? -12.517 -10.938 9.294 1.00 81.88 86 VAL A N 1
ATOM 668 C CA . VAL A 1 86 ? -11.219 -10.443 9.776 1.00 81.88 86 VAL A CA 1
ATOM 669 C C . VAL A 1 86 ? -10.772 -11.290 10.964 1.00 81.88 86 VAL A C 1
ATOM 671 O O . VAL A 1 86 ? -10.951 -10.903 12.117 1.00 81.88 86 VAL A O 1
ATOM 674 N N . ASP A 1 87 ? -10.162 -12.431 10.659 1.00 83.06 87 ASP A N 1
ATOM 675 C CA . ASP A 1 87 ? -9.846 -13.462 11.664 1.00 83.06 87 ASP A CA 1
ATOM 676 C C . ASP A 1 87 ? -8.387 -13.368 12.142 1.00 83.06 87 ASP A C 1
ATOM 678 O O . ASP A 1 87 ? -7.997 -13.937 13.160 1.00 83.06 87 ASP A O 1
ATOM 682 N N . GLY A 1 88 ? -7.559 -12.614 11.409 1.00 79.19 88 GLY A N 1
ATOM 683 C CA . GLY A 1 88 ? -6.136 -12.417 11.703 1.00 79.19 88 GLY A CA 1
ATOM 684 C C . GLY A 1 88 ? -5.257 -13.643 11.434 1.00 79.19 88 GLY A C 1
ATOM 685 O O . GLY A 1 88 ? -4.055 -13.594 11.700 1.00 79.19 88 GLY A O 1
ATOM 686 N N . GLU A 1 89 ? -5.832 -14.723 10.904 1.00 81.69 89 GLU A N 1
ATOM 687 C CA . GLU A 1 89 ? -5.098 -15.917 10.501 1.00 81.69 89 GLU A CA 1
ATOM 688 C C . GLU A 1 89 ? -4.267 -15.653 9.243 1.00 81.69 89 GLU A C 1
ATOM 690 O O . GLU A 1 89 ? -4.694 -14.967 8.315 1.00 81.69 89 GLU A O 1
ATOM 695 N N . VAL A 1 90 ? -3.050 -16.197 9.220 1.00 77.69 90 VAL A N 1
ATOM 696 C CA . VAL A 1 90 ? -2.137 -16.047 8.084 1.00 77.69 90 VAL A CA 1
ATOM 697 C C . VAL A 1 90 ? -2.472 -17.113 7.053 1.00 77.69 90 VAL A C 1
ATOM 699 O O . VAL A 1 90 ? -2.244 -18.299 7.297 1.00 77.69 90 VAL A O 1
ATOM 702 N N . VAL A 1 91 ? -2.949 -16.698 5.882 1.00 78.12 91 VAL A N 1
ATOM 703 C CA . VAL A 1 91 ? -3.200 -17.615 4.773 1.00 78.12 91 VAL A CA 1
ATOM 704 C C . VAL A 1 91 ? -1.941 -17.668 3.918 1.00 78.12 91 VAL A C 1
ATOM 706 O O . VAL A 1 91 ? -1.495 -16.664 3.374 1.00 78.12 91 VAL A O 1
ATOM 709 N N . SER A 1 92 ? -1.312 -18.833 3.798 1.00 78.06 92 SER A N 1
ATOM 710 C CA . SER A 1 92 ? -0.142 -18.996 2.934 1.00 78.06 92 SER A CA 1
ATOM 711 C C . SER A 1 92 ? -0.506 -19.719 1.642 1.00 78.06 92 SER A C 1
ATOM 713 O O . SER A 1 92 ? -1.277 -20.675 1.621 1.00 78.06 92 SER A O 1
ATOM 715 N N . THR A 1 93 ? 0.073 -19.265 0.537 1.00 76.06 93 THR A N 1
ATOM 716 C CA . THR A 1 93 ? 0.037 -19.960 -0.751 1.00 76.06 93 THR A CA 1
ATOM 717 C C . THR A 1 93 ? 1.461 -20.232 -1.202 1.00 76.06 93 THR A C 1
ATOM 719 O O . THR A 1 93 ? 2.314 -19.344 -1.224 1.00 76.06 93 THR A O 1
ATOM 722 N N . GLU A 1 94 ? 1.752 -21.481 -1.545 1.00 75.75 94 GLU A N 1
ATOM 723 C CA . GLU A 1 94 ? 3.062 -21.866 -2.056 1.00 75.75 94 GLU A CA 1
ATOM 724 C C . GLU A 1 94 ? 3.031 -21.885 -3.580 1.00 75.75 94 GLU A C 1
ATOM 726 O O . GLU A 1 94 ? 2.238 -22.596 -4.195 1.00 75.75 94 GLU A O 1
ATOM 731 N N . TYR A 1 95 ? 3.914 -21.110 -4.203 1.00 73.94 95 TYR A N 1
ATOM 732 C CA . TYR A 1 95 ? 4.103 -21.155 -5.646 1.00 73.94 95 TYR A CA 1
ATOM 733 C C . TYR A 1 95 ? 5.589 -21.086 -5.982 1.00 73.94 95 TYR A C 1
ATOM 735 O O . TYR A 1 95 ? 6.314 -20.209 -5.512 1.00 73.94 95 TYR A O 1
ATOM 743 N N . ASP A 1 96 ? 6.052 -22.039 -6.792 1.00 65.19 96 ASP A N 1
ATOM 744 C CA . ASP A 1 96 ? 7.421 -22.100 -7.318 1.00 65.19 96 ASP A CA 1
ATOM 745 C C . ASP A 1 96 ? 8.507 -21.966 -6.221 1.00 65.19 96 ASP A C 1
ATOM 747 O O . ASP A 1 96 ? 9.447 -21.170 -6.313 1.00 65.19 96 ASP A O 1
ATOM 751 N N . LYS A 1 97 ? 8.335 -22.738 -5.132 1.00 71.38 97 LYS A N 1
ATOM 752 C CA . LYS A 1 97 ? 9.205 -22.782 -3.934 1.00 71.38 97 LYS A CA 1
ATOM 753 C C . LYS A 1 97 ? 9.284 -21.468 -3.142 1.00 71.38 97 LYS A C 1
ATOM 755 O O . LYS A 1 97 ? 10.220 -21.273 -2.365 1.00 71.38 97 LYS A O 1
ATOM 760 N N . LYS A 1 98 ? 8.323 -20.561 -3.329 1.00 69.81 98 LYS A N 1
ATOM 761 C CA . LYS A 1 98 ? 8.150 -19.358 -2.509 1.00 69.81 98 LYS A CA 1
ATOM 762 C C . LYS A 1 98 ? 6.818 -19.410 -1.786 1.00 69.81 98 LYS A C 1
ATOM 764 O O . LYS A 1 98 ? 5.782 -19.649 -2.400 1.00 69.81 98 LYS A O 1
ATOM 769 N N . THR A 1 99 ? 6.870 -19.142 -0.489 1.00 73.62 99 THR A N 1
ATOM 770 C CA . THR A 1 99 ? 5.686 -18.950 0.340 1.00 73.62 99 THR A CA 1
ATOM 771 C C . THR A 1 99 ? 5.234 -17.502 0.196 1.00 73.62 99 THR A C 1
ATOM 773 O O . THR A 1 99 ? 5.976 -16.571 0.523 1.00 73.62 99 THR A O 1
ATOM 776 N N . TYR A 1 100 ? 4.037 -17.314 -0.341 1.00 71.88 100 TYR A N 1
ATOM 777 C CA . TYR A 1 100 ? 3.341 -16.039 -0.389 1.00 71.88 100 TYR A CA 1
ATOM 778 C C . TYR A 1 100 ? 2.374 -15.995 0.786 1.00 71.88 100 TYR A C 1
ATOM 780 O O . TYR A 1 100 ? 1.603 -16.927 0.992 1.00 71.88 100 TYR A O 1
ATOM 788 N N . TYR A 1 101 ? 2.450 -14.929 1.572 1.00 66.62 101 TYR A N 1
ATOM 789 C CA . TYR A 1 101 ? 1.512 -14.678 2.658 1.00 66.62 101 TYR A CA 1
ATOM 790 C C . TYR A 1 101 ? 0.409 -13.769 2.118 1.00 66.62 101 TYR A C 1
ATOM 792 O O . TYR A 1 101 ? 0.716 -12.736 1.511 1.00 66.62 101 TYR A O 1
ATOM 800 N N . VAL A 1 102 ? -0.834 -14.199 2.296 1.00 57.81 102 VAL A N 1
ATOM 801 C CA . VAL A 1 102 ? -2.075 -13.484 1.993 1.00 57.81 102 VAL A CA 1
ATOM 802 C C . VAL A 1 102 ? -2.699 -13.053 3.313 1.00 57.81 102 VAL A C 1
ATOM 804 O O . VAL A 1 102 ? -2.730 -13.885 4.250 1.00 57.81 102 VAL A O 1
#

Radius of gyration: 15.49 Å; chains: 1; bounding box: 34×35×34 Å

InterPro domains:
  IPR005485 Large ribosomal subunit protein uL18, eukaryota/archaea [PF17144] (1-96)
  IPR005485 Large ribosomal subunit protein uL18, eukaryota/archaea [PR00058] (4-23)
  IPR005485 Large ribosomal subunit protein uL18, eukaryota/archaea [PR00058] (45-65)
  IPR005485 Large ribosomal subunit protein uL18, eukaryota/archaea [PTHR23410] (1-97)
  IPR057268 Large ribosomal subunit protein uL18 [cd00432] (7-73)

Sequence (102 aa):
DKSKYQSPKYRLVVRFTNTKVICQIAYALVDGDRILCQASSTELPRYGLSVGLKNYAAAYCTGLLVARRLLQKVGLDDVYEGNTEVDGEVVSTEYDKKTYYV